Protein AF-A0AAJ3U3L1-F1 (afdb_monomer_lite)

pLDDT: mean 92.71, std 11.91, range [45.62, 98.81]

Secondary structure (DSSP, 8-state):
--HHHHH---TT-TT--EEEE--S-HHHHHHHHHHHHHTT-EEEE--SGGGGGGGSTTSTTGGGTTT---HHHHHHHHHT--PPP-----

Structure (mmCIF, N/CA/C/O backbone):
data_AF-A0AAJ3U3L1-F1
#
_entry.id   AF-A0AAJ3U3L1-F1
#
loop_
_atom_site.group_PDB
_atom_site.id
_atom_site.type_symbol
_atom_site.label_atom_id
_atom_site.label_alt_id
_atom_site.label_comp_id
_atom_site.label_asym_id
_atom_site.label_entity_id
_atom_site.label_seq_id
_atom_site.pdbx_PDB_ins_code
_atom_site.Cartn_x
_atom_site.Cartn_y
_atom_site.Cartn_z
_atom_site.occupancy
_atom_site.B_iso_or_equiv
_atom_site.auth_seq_id
_atom_site.auth_comp_id
_atom_site.auth_asym_id
_atom_site.auth_atom_id
_atom_site.pdbx_PDB_model_num
ATOM 1 N N . MET A 1 1 ? 11.077 4.181 15.410 1.00 72.31 1 MET A N 1
ATOM 2 C CA . MET A 1 1 ? 9.826 3.391 15.382 1.00 72.31 1 MET A CA 1
ATOM 3 C C . MET A 1 1 ? 9.594 2.879 13.967 1.00 72.31 1 MET A C 1
ATOM 5 O O . MET A 1 1 ? 9.706 3.695 13.056 1.00 72.31 1 MET A O 1
ATOM 9 N N . PRO A 1 2 ? 9.314 1.579 13.763 1.00 86.00 2 PRO A N 1
ATOM 10 C CA . PRO A 1 2 ? 9.019 1.024 12.439 1.00 86.00 2 PRO A CA 1
ATOM 11 C C . PRO A 1 2 ? 7.816 1.709 11.774 1.00 86.00 2 PRO A C 1
ATOM 13 O O . PRO A 1 2 ? 6.872 2.100 12.464 1.00 86.00 2 PRO A O 1
ATOM 16 N N . ALA A 1 3 ? 7.832 1.832 10.442 1.00 85.88 3 ALA A N 1
ATOM 17 C CA . ALA A 1 3 ? 6.774 2.498 9.674 1.00 85.88 3 ALA A CA 1
ATOM 18 C C . ALA A 1 3 ? 5.392 1.863 9.901 1.00 85.88 3 ALA A C 1
ATOM 20 O O . ALA A 1 3 ? 4.422 2.591 10.078 1.00 85.88 3 ALA A O 1
ATOM 21 N N . LEU A 1 4 ? 5.332 0.531 10.018 1.00 87.81 4 LEU A N 1
ATOM 22 C CA . LEU A 1 4 ? 4.100 -0.207 10.313 1.00 87.81 4 LEU A CA 1
ATOM 23 C C . LEU A 1 4 ? 3.386 0.320 11.570 1.00 87.81 4 LEU A C 1
ATOM 25 O O . LEU A 1 4 ? 2.187 0.554 11.546 1.00 87.81 4 LEU A O 1
ATOM 29 N N . VAL A 1 5 ? 4.129 0.570 12.653 1.00 92.75 5 VAL A N 1
ATOM 30 C CA . VAL A 1 5 ? 3.554 1.066 13.916 1.00 92.75 5 VAL A CA 1
ATOM 31 C C . VAL A 1 5 ? 3.271 2.568 13.844 1.00 92.75 5 VAL A C 1
ATOM 33 O O . VAL A 1 5 ? 2.264 3.045 14.352 1.00 92.75 5 VAL A O 1
ATOM 36 N N . ARG A 1 6 ? 4.161 3.336 13.208 1.00 95.00 6 ARG A N 1
ATOM 37 C CA . ARG A 1 6 ? 4.077 4.804 13.149 1.00 95.00 6 ARG A CA 1
ATOM 38 C C . ARG A 1 6 ? 2.936 5.310 12.253 1.00 95.00 6 ARG A C 1
ATOM 40 O O . ARG A 1 6 ? 2.348 6.355 12.540 1.00 95.00 6 ARG A O 1
ATOM 47 N N . LEU A 1 7 ? 2.666 4.610 11.153 1.00 96.31 7 LEU A N 1
ATOM 48 C CA . LEU A 1 7 ? 1.720 5.031 10.114 1.00 96.31 7 LEU A CA 1
ATOM 49 C C . LEU A 1 7 ? 0.313 4.450 10.290 1.00 96.31 7 LEU A C 1
ATOM 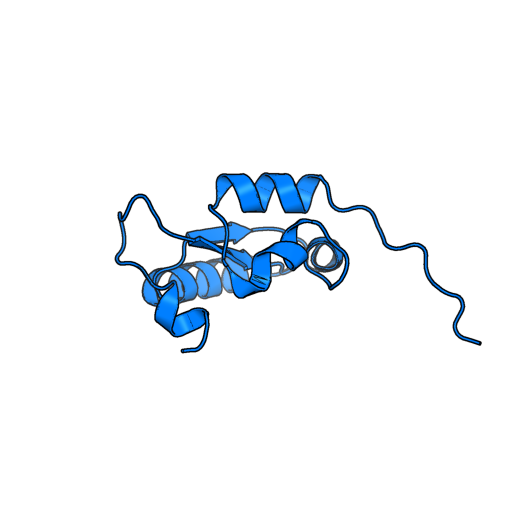51 O O . LEU A 1 7 ? -0.601 4.911 9.612 1.00 96.31 7 LEU A O 1
ATOM 55 N N . ALA A 1 8 ? 0.126 3.485 11.194 1.00 96.50 8 ALA A N 1
ATOM 56 C CA . ALA A 1 8 ? -1.183 2.906 11.471 1.00 96.50 8 ALA A CA 1
ATOM 57 C C . ALA A 1 8 ? -2.179 3.983 11.928 1.00 96.50 8 ALA A C 1
ATOM 59 O O . ALA A 1 8 ? -1.863 4.845 12.760 1.00 96.50 8 ALA A O 1
ATOM 60 N N . ARG A 1 9 ? -3.393 3.941 11.377 1.00 97.81 9 ARG A N 1
ATOM 61 C CA . ARG A 1 9 ? -4.480 4.863 11.716 1.00 97.81 9 ARG A CA 1
ATOM 62 C C . ARG A 1 9 ? -5.810 4.120 11.843 1.00 97.81 9 ARG A C 1
ATOM 64 O O . ARG A 1 9 ? -6.038 3.173 11.094 1.00 97.81 9 ARG A O 1
ATOM 71 N N . PRO A 1 10 ? -6.709 4.546 12.749 1.00 96.62 10 PRO A N 1
ATOM 72 C CA . PRO A 1 10 ? -8.045 3.973 12.838 1.00 96.62 10 PRO A CA 1
ATOM 73 C C . PRO A 1 10 ? -8.806 4.067 11.513 1.00 96.62 10 PRO A C 1
ATOM 75 O O . PRO A 1 10 ? -8.588 4.976 10.706 1.00 96.62 10 PRO A O 1
ATOM 78 N N . ARG A 1 11 ? -9.761 3.155 11.320 1.00 94.12 11 ARG A N 1
ATOM 79 C CA . ARG A 1 11 ? -10.694 3.212 10.193 1.00 94.12 11 ARG A CA 1
ATOM 80 C C . ARG A 1 11 ? -11.386 4.582 10.142 1.00 94.12 11 ARG A C 1
ATOM 82 O O . ARG A 1 11 ? -11.877 5.071 11.155 1.00 94.12 11 ARG A O 1
ATOM 89 N N . GLY A 1 12 ? -11.453 5.170 8.948 1.00 88.56 12 GLY A N 1
ATOM 90 C CA . GLY A 1 12 ? -12.115 6.457 8.706 1.00 88.56 12 GLY A CA 1
ATOM 91 C C . GLY A 1 12 ? -11.244 7.690 8.962 1.00 88.56 12 GLY A C 1
ATOM 92 O O . GLY A 1 12 ? -11.682 8.799 8.667 1.00 88.56 12 GLY A O 1
ATOM 93 N N . ALA A 1 13 ? -10.014 7.526 9.460 1.00 96.44 13 ALA A N 1
ATOM 94 C CA . ALA A 1 13 ? -9.066 8.631 9.537 1.00 96.44 13 ALA A CA 1
ATOM 95 C C . ALA A 1 13 ? -8.701 9.130 8.125 1.00 96.44 13 ALA A C 1
ATOM 97 O O . ALA A 1 13 ? -8.374 8.342 7.238 1.00 96.44 13 ALA A O 1
ATOM 98 N N . ALA A 1 14 ? -8.751 10.447 7.914 1.00 95.00 14 ALA A N 1
ATOM 99 C CA . ALA A 1 14 ? -8.491 11.051 6.605 1.00 95.00 14 ALA A CA 1
ATOM 100 C C . ALA A 1 14 ? -7.016 10.945 6.166 1.00 95.00 14 ALA A C 1
ATOM 102 O O . ALA A 1 14 ? -6.713 11.080 4.983 1.00 95.00 14 ALA A O 1
ATOM 103 N N . ASP A 1 15 ? -6.100 10.703 7.108 1.00 95.62 15 ASP A N 1
ATOM 104 C CA . ASP A 1 15 ? -4.656 10.598 6.892 1.00 95.62 15 ASP A CA 1
ATOM 105 C C . ASP A 1 15 ? -4.154 9.144 6.801 1.00 95.62 15 ASP A C 1
ATOM 107 O O . ASP A 1 15 ? -2.958 8.893 6.970 1.00 95.62 15 ASP A O 1
ATOM 111 N N . ARG A 1 16 ? -5.038 8.171 6.523 1.00 97.75 16 ARG A N 1
ATOM 112 C CA . ARG A 1 16 ? -4.627 6.777 6.300 1.00 97.75 16 ARG A CA 1
ATOM 113 C C . ARG A 1 16 ? -3.646 6.658 5.136 1.00 97.75 16 ARG A C 1
ATOM 115 O O . ARG A 1 16 ? -3.799 7.254 4.067 1.00 97.75 16 ARG A O 1
ATOM 122 N N . THR A 1 17 ? -2.637 5.822 5.353 1.00 98.00 17 THR A N 1
ATOM 123 C CA . THR A 1 17 ? -1.722 5.382 4.298 1.00 98.00 17 THR A CA 1
ATOM 124 C C . THR A 1 17 ? -2.204 4.062 3.714 1.00 98.00 17 THR A C 1
ATOM 126 O O . THR A 1 17 ? -2.920 3.308 4.372 1.00 98.00 17 THR A O 1
ATOM 129 N N . ALA A 1 18 ? -1.837 3.796 2.464 1.00 98.06 18 ALA A N 1
ATOM 130 C CA . ALA A 1 18 ? -2.246 2.601 1.747 1.00 98.06 18 ALA A CA 1
ATOM 131 C C . ALA A 1 18 ? -1.069 1.668 1.463 1.00 98.06 18 ALA A C 1
ATOM 133 O O . ALA A 1 18 ? 0.054 2.117 1.212 1.00 98.06 18 ALA A O 1
ATOM 134 N N . LEU A 1 19 ? -1.367 0.373 1.443 1.00 98.06 19 LEU A N 1
ATOM 135 C CA . LEU A 1 19 ? -0.472 -0.698 1.019 1.00 98.06 19 LEU A CA 1
ATOM 136 C C . LEU A 1 19 ? -1.015 -1.348 -0.260 1.00 98.06 19 LEU A C 1
ATOM 138 O O . LEU A 1 19 ? -2.215 -1.303 -0.537 1.00 98.06 19 LEU A O 1
ATOM 142 N N . VAL A 1 20 ? -0.118 -1.915 -1.067 1.00 98.38 20 VAL A N 1
ATOM 143 C CA . VAL A 1 20 ? -0.488 -2.628 -2.297 1.00 98.38 20 VAL A CA 1
ATOM 144 C C . VAL A 1 20 ? -0.624 -4.122 -2.021 1.00 98.38 20 VAL A C 1
ATOM 146 O O . VAL A 1 20 ? 0.122 -4.664 -1.207 1.00 98.38 20 VAL A O 1
ATOM 149 N N . VAL A 1 21 ? -1.517 -4.789 -2.741 1.00 98.56 21 VAL A N 1
ATOM 150 C CA . VAL A 1 21 ? -1.566 -6.249 -2.859 1.00 98.56 21 VAL A CA 1
ATOM 151 C C . VAL A 1 21 ? -1.652 -6.626 -4.337 1.00 98.56 21 VAL A C 1
ATOM 153 O O . VAL A 1 21 ? -2.333 -5.950 -5.098 1.00 98.56 21 VAL A O 1
ATOM 156 N N . SER A 1 22 ? -0.979 -7.701 -4.741 1.00 98.44 22 SER A N 1
ATOM 157 C CA . SER A 1 22 ? -1.108 -8.290 -6.079 1.00 98.44 22 SER A CA 1
ATOM 158 C C . SER A 1 22 ? -1.216 -9.801 -5.933 1.00 98.44 22 SER A C 1
ATOM 160 O O . SER A 1 22 ? -0.383 -10.414 -5.263 1.00 98.44 22 SER A O 1
ATOM 162 N N . SER A 1 23 ? -2.221 -10.411 -6.551 1.00 98.50 23 SER A N 1
ATOM 163 C CA . SER A 1 23 ? -2.436 -11.858 -6.507 1.00 98.50 23 SER A CA 1
ATOM 164 C C . SER A 1 23 ? -3.198 -12.320 -7.747 1.00 98.50 23 SER A C 1
ATOM 166 O O . SER A 1 23 ? -3.906 -11.542 -8.376 1.00 98.50 23 SER A O 1
ATOM 168 N N . ASP A 1 24 ? -3.086 -13.600 -8.088 1.00 98.75 24 ASP A N 1
ATOM 169 C CA . ASP A 1 24 ? -3.955 -14.233 -9.094 1.00 98.75 24 ASP A CA 1
ATOM 170 C C . ASP A 1 24 ? -5.219 -14.850 -8.456 1.00 98.75 24 AS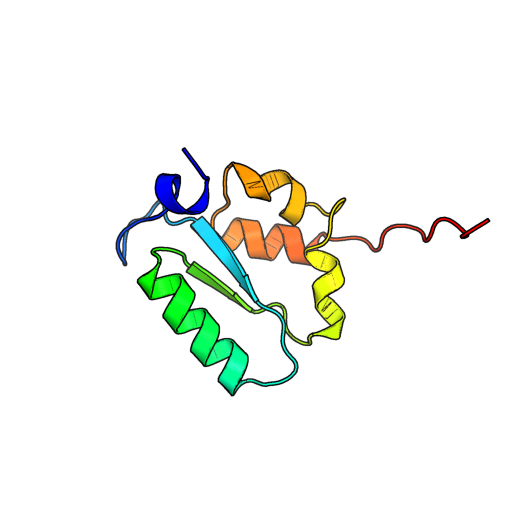P A C 1
ATOM 172 O O . ASP A 1 24 ? -6.073 -15.407 -9.142 1.00 98.75 24 ASP A O 1
ATOM 176 N N . HIS A 1 25 ? -5.351 -14.734 -7.131 1.00 98.69 25 HIS A N 1
ATOM 177 C CA . HIS A 1 25 ? -6.427 -15.305 -6.325 1.00 98.69 25 HIS A CA 1
ATOM 178 C C . HIS A 1 25 ? -7.222 -14.196 -5.625 1.00 98.69 25 HIS A C 1
ATOM 180 O O . HIS A 1 25 ? -6.688 -13.490 -4.765 1.00 98.69 25 HIS A O 1
ATOM 186 N N . ALA A 1 26 ? -8.495 -14.035 -5.996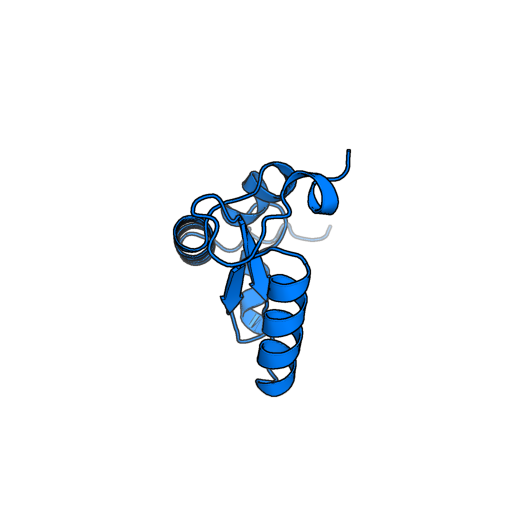 1.00 98.44 26 ALA A N 1
ATOM 187 C CA . ALA A 1 26 ? -9.353 -12.959 -5.492 1.00 98.44 26 ALA A CA 1
ATOM 188 C C . ALA A 1 26 ? -9.670 -13.086 -3.990 1.00 98.44 26 ALA A C 1
ATOM 190 O O . ALA A 1 26 ? -9.739 -12.081 -3.286 1.00 98.44 26 ALA A O 1
ATOM 191 N N . ASP A 1 27 ? -9.805 -14.312 -3.482 1.00 98.62 27 ASP A N 1
ATOM 192 C CA . ASP A 1 27 ? -9.980 -14.599 -2.055 1.00 98.62 27 ASP A CA 1
ATOM 193 C C . ASP A 1 27 ? -8.752 -14.176 -1.231 1.00 98.62 27 ASP A C 1
ATOM 195 O O . ASP A 1 27 ? -8.894 -13.611 -0.146 1.00 98.62 27 ASP A O 1
ATOM 199 N N . ALA A 1 28 ? -7.544 -14.355 -1.773 1.00 98.62 28 ALA A N 1
ATOM 200 C CA . ALA A 1 28 ? -6.318 -13.862 -1.151 1.00 98.62 28 ALA A CA 1
ATOM 201 C C . ALA A 1 28 ? -6.262 -12.323 -1.118 1.00 98.62 28 ALA A C 1
ATOM 203 O O . ALA A 1 28 ? -5.872 -11.752 -0.097 1.00 98.62 28 ALA A O 1
ATOM 204 N N . VAL A 1 29 ? -6.685 -11.642 -2.192 1.00 98.75 29 VAL A N 1
ATOM 205 C CA . VAL A 1 29 ? -6.800 -10.169 -2.211 1.00 98.75 29 VAL A CA 1
ATOM 206 C C . VAL A 1 29 ? -7.786 -9.692 -1.147 1.00 98.75 29 VAL A C 1
ATOM 208 O O . VAL A 1 29 ? -7.474 -8.771 -0.390 1.00 98.75 29 VAL A O 1
ATOM 211 N N . GLU A 1 30 ? -8.955 -10.328 -1.048 1.00 98.75 30 GLU A N 1
ATOM 212 C CA . GLU A 1 30 ? -9.973 -9.983 -0.053 1.00 98.75 30 GLU A CA 1
ATOM 213 C C . GLU A 1 30 ? -9.451 -10.180 1.377 1.00 98.75 30 GLU A C 1
ATOM 215 O O . GLU A 1 30 ? -9.610 -9.298 2.225 1.00 98.75 30 GLU A O 1
ATOM 220 N N . PHE A 1 31 ? -8.790 -11.310 1.641 1.00 98.81 31 PHE A N 1
ATOM 221 C CA . PHE A 1 31 ? -8.194 -11.603 2.941 1.00 98.81 31 PHE A CA 1
ATOM 222 C C . PHE A 1 31 ? -7.152 -10.549 3.341 1.00 98.81 31 PHE A C 1
ATOM 224 O O . PHE A 1 31 ? -7.235 -9.977 4.428 1.00 98.81 31 PHE A O 1
ATOM 231 N N . VAL A 1 32 ? -6.204 -10.238 2.451 1.00 98.56 32 VAL A N 1
ATOM 232 C CA . VAL A 1 32 ? -5.158 -9.238 2.717 1.00 98.56 32 VAL A CA 1
ATOM 233 C C . VAL A 1 32 ? -5.749 -7.837 2.870 1.00 98.56 32 VAL A C 1
ATOM 235 O O . VAL A 1 32 ? -5.311 -7.086 3.738 1.00 98.56 32 VAL A O 1
ATOM 238 N N . THR A 1 33 ? -6.784 -7.497 2.101 1.00 98.50 33 THR A N 1
ATOM 239 C CA . THR A 1 33 ? -7.486 -6.212 2.235 1.00 98.50 33 THR A CA 1
ATOM 240 C C . THR A 1 33 ? -8.093 -6.047 3.629 1.00 98.50 33 THR A C 1
ATOM 242 O O . THR A 1 33 ? -7.963 -4.982 4.234 1.00 98.50 33 THR A O 1
ATOM 245 N N . LYS A 1 34 ? -8.723 -7.100 4.169 1.00 98.50 34 LYS A N 1
ATOM 246 C CA . LYS A 1 34 ? -9.255 -7.091 5.543 1.00 98.50 34 LYS A CA 1
ATOM 247 C C . LYS A 1 34 ? -8.133 -6.946 6.569 1.00 98.50 34 LYS A C 1
ATOM 249 O O . LYS A 1 34 ? -8.234 -6.107 7.458 1.00 98.50 34 LYS A O 1
ATOM 254 N N . LEU A 1 35 ? -7.044 -7.696 6.399 1.00 98.31 35 LEU A N 1
ATOM 255 C CA . LEU A 1 35 ? -5.883 -7.626 7.286 1.00 98.31 35 LEU A CA 1
ATOM 256 C C . LEU A 1 35 ? -5.255 -6.224 7.316 1.00 98.31 35 LEU A C 1
ATOM 258 O O . LEU A 1 35 ? -4.972 -5.696 8.387 1.00 98.31 35 LEU A O 1
ATOM 262 N N . TYR A 1 36 ? -5.032 -5.598 6.160 1.00 98.06 36 TYR A N 1
ATOM 263 C CA . TYR A 1 36 ? -4.483 -4.239 6.096 1.00 98.06 36 TYR A CA 1
ATOM 264 C C . TYR A 1 36 ? -5.380 -3.235 6.792 1.00 98.06 36 TYR A C 1
ATOM 266 O O . TYR A 1 36 ? -4.892 -2.365 7.516 1.00 98.06 36 TYR A O 1
ATOM 274 N N . ASP A 1 37 ? -6.684 -3.392 6.625 1.00 98.00 37 ASP A N 1
ATOM 275 C CA . ASP A 1 37 ? -7.626 -2.515 7.270 1.00 98.00 37 ASP A CA 1
ATOM 276 C C . ASP A 1 37 ? -7.624 -2.661 8.804 1.00 98.00 37 ASP A C 1
ATOM 278 O O . ASP A 1 37 ? -7.586 -1.639 9.492 1.00 98.00 37 ASP A O 1
ATOM 282 N N . GLU A 1 38 ? -7.541 -3.886 9.334 1.00 97.25 38 GLU A N 1
ATOM 283 C CA . GLU A 1 38 ? -7.345 -4.150 10.770 1.00 97.25 38 GLU A CA 1
ATOM 284 C C . GLU A 1 38 ? -6.033 -3.554 11.304 1.00 97.25 38 GLU A C 1
ATOM 286 O O . GLU A 1 38 ? -5.989 -3.030 12.417 1.00 97.25 38 GLU A O 1
ATOM 291 N N . LEU A 1 39 ? -4.973 -3.568 10.491 1.00 96.44 39 LEU A N 1
ATOM 292 C CA . LEU A 1 39 ? -3.680 -2.959 10.817 1.00 96.44 39 LEU A CA 1
ATOM 293 C C . LEU A 1 39 ? -3.669 -1.427 10.676 1.00 96.44 39 LEU A C 1
ATOM 295 O O . LEU A 1 39 ? -2.680 -0.785 11.031 1.00 96.44 39 LEU A O 1
ATOM 299 N N . GLY A 1 40 ? -4.751 -0.825 10.179 1.00 97.81 40 GLY A N 1
ATOM 300 C CA . GLY A 1 40 ? -4.891 0.623 10.068 1.00 97.81 40 GLY A CA 1
ATOM 301 C C . GLY A 1 40 ? -4.442 1.224 8.733 1.00 97.81 40 GLY A C 1
ATOM 302 O O . GLY A 1 40 ? -4.186 2.426 8.664 1.00 97.81 40 GLY A O 1
ATOM 303 N N . PHE A 1 41 ? -4.412 0.424 7.667 1.00 98.31 41 PHE A N 1
ATOM 304 C CA . PHE A 1 41 ? -4.022 0.829 6.315 1.00 98.31 41 PHE A CA 1
ATOM 305 C C . PHE A 1 41 ? -5.162 0.648 5.313 1.00 98.31 41 PHE A C 1
ATOM 307 O O . PHE A 1 41 ? -5.967 -0.274 5.415 1.00 98.31 41 PHE A O 1
ATOM 314 N N . ASP A 1 42 ? -5.214 1.512 4.306 1.00 98.19 42 ASP A N 1
ATOM 315 C CA . ASP A 1 42 ? -6.039 1.262 3.127 1.00 98.19 42 ASP A CA 1
ATOM 316 C C . ASP A 1 42 ? -5.331 0.289 2.170 1.00 98.19 42 ASP A C 1
ATOM 318 O O . ASP A 1 42 ? -4.126 0.053 2.268 1.00 98.19 42 ASP A O 1
ATOM 322 N N . THR A 1 43 ? -6.070 -0.263 1.206 1.00 98.25 43 THR A N 1
ATOM 323 C CA . THR A 1 43 ? -5.522 -1.210 0.221 1.00 98.25 43 THR A CA 1
ATOM 324 C C . THR A 1 43 ? -5.711 -0.709 -1.210 1.00 98.25 43 THR A C 1
ATOM 326 O O . THR A 1 43 ? -6.767 -0.172 -1.572 1.00 98.25 43 THR A O 1
ATOM 329 N N . VAL A 1 44 ? -4.686 -0.899 -2.041 1.00 98.62 44 VAL A N 1
ATOM 330 C CA . VAL A 1 44 ? -4.788 -0.856 -3.505 1.00 98.62 44 VAL A CA 1
ATOM 331 C C . VAL A 1 44 ? -4.513 -2.254 -4.039 1.00 98.62 44 VAL A C 1
ATOM 333 O O . VAL A 1 44 ? -3.453 -2.816 -3.783 1.00 98.62 44 VAL A O 1
ATOM 336 N N . ASP A 1 45 ? -5.479 -2.795 -4.769 1.00 98.50 45 ASP A N 1
ATOM 337 C CA . ASP A 1 45 ? -5.319 -4.035 -5.519 1.00 98.50 45 ASP A CA 1
ATOM 338 C C . ASP A 1 45 ? -4.630 -3.726 -6.859 1.00 98.50 45 ASP A C 1
ATOM 340 O O . ASP A 1 45 ? -5.155 -2.963 -7.670 1.00 98.50 45 ASP A O 1
ATOM 344 N N . ASP A 1 46 ? -3.436 -4.280 -7.048 1.00 98.06 46 ASP A N 1
ATOM 345 C CA . ASP A 1 46 ? -2.614 -4.229 -8.263 1.00 98.06 46 ASP A CA 1
ATOM 346 C C . ASP A 1 46 ? -2.468 -5.639 -8.850 1.00 98.06 46 ASP A C 1
ATOM 348 O O . ASP A 1 46 ? -1.389 -6.054 -9.272 1.00 98.06 46 ASP A O 1
ATOM 352 N N . SER A 1 47 ? -3.536 -6.433 -8.792 1.00 97.88 47 SER A N 1
ATOM 353 C CA . SER A 1 47 ? -3.606 -7.740 -9.442 1.00 97.88 47 SER A CA 1
ATOM 354 C C . SER A 1 47 ? -3.652 -7.599 -10.973 1.00 97.88 47 SER A C 1
ATOM 356 O O . SER A 1 47 ? -4.189 -6.614 -11.492 1.00 97.88 47 SER A O 1
ATOM 358 N N . PRO A 1 48 ? -3.104 -8.564 -11.740 1.00 98.12 48 PRO A N 1
ATOM 359 C CA . PRO A 1 48 ? -2.640 -9.903 -11.334 1.00 98.12 48 PRO A CA 1
ATOM 360 C C . PRO A 1 48 ? -1.276 -9.913 -10.626 1.00 98.12 48 PRO A C 1
ATOM 362 O O . PRO A 1 48 ? -0.560 -8.914 -10.625 1.00 98.12 48 PRO A O 1
ATOM 365 N N . LEU A 1 49 ? -0.842 -11.066 -10.103 1.00 97.88 49 LEU A N 1
ATOM 366 C CA . LEU A 1 49 ? 0.487 -11.221 -9.484 1.00 97.88 49 LEU A CA 1
ATOM 367 C C . LEU A 1 49 ? 1.622 -10.797 -10.435 1.00 97.88 49 LEU A C 1
ATOM 369 O O . LEU A 1 49 ? 2.632 -10.231 -10.008 1.00 97.88 49 LEU A O 1
ATOM 373 N N . ALA A 1 50 ? 1.430 -10.993 -11.741 1.00 97.00 50 ALA A N 1
ATOM 374 C CA . ALA A 1 50 ? 2.352 -10.553 -12.786 1.00 97.00 50 ALA A CA 1
ATOM 375 C C . ALA A 1 50 ? 2.555 -9.022 -12.857 1.00 97.00 50 ALA A C 1
ATOM 377 O O . ALA A 1 50 ? 3.500 -8.575 -13.512 1.00 97.00 50 ALA A O 1
ATOM 378 N N . ALA A 1 51 ? 1.708 -8.211 -12.215 1.00 96.38 51 ALA A N 1
ATOM 379 C CA . ALA A 1 51 ? 1.865 -6.760 -12.110 1.00 96.38 51 ALA A CA 1
ATOM 380 C C . ALA A 1 51 ? 2.712 -6.317 -10.900 1.00 96.38 51 ALA A C 1
ATOM 382 O O . ALA A 1 51 ? 3.210 -5.193 -10.915 1.00 96.38 51 ALA A O 1
ATOM 383 N N . SER A 1 52 ? 3.016 -7.212 -9.946 1.00 96.56 52 SER A N 1
ATOM 384 C CA . SER A 1 52 ? 3.780 -6.916 -8.712 1.00 96.56 52 SER A CA 1
ATOM 385 C C . SER A 1 52 ? 5.155 -6.261 -8.918 1.00 96.56 52 SER A C 1
ATOM 387 O O . SER A 1 52 ? 5.700 -5.634 -8.009 1.00 96.56 52 SER A O 1
ATOM 389 N N . TRP A 1 53 ? 5.729 -6.326 -10.124 1.00 95.50 53 TRP A N 1
ATOM 390 C CA . TRP A 1 53 ? 6.939 -5.569 -10.461 1.00 95.50 53 TRP A CA 1
ATOM 391 C C . TRP A 1 53 ? 6.749 -4.046 -10.310 1.00 95.50 53 TRP A C 1
ATOM 393 O O . TRP A 1 53 ? 7.722 -3.321 -10.125 1.00 95.50 53 TRP A O 1
ATOM 403 N N . ARG A 1 54 ? 5.513 -3.528 -10.349 1.00 96.31 54 ARG A N 1
ATOM 404 C CA . ARG A 1 54 ? 5.216 -2.103 -10.119 1.00 96.31 54 ARG A CA 1
ATOM 405 C C . ARG A 1 54 ? 5.504 -1.666 -8.679 1.00 96.31 54 ARG A C 1
ATOM 407 O O . ARG A 1 54 ? 5.726 -0.478 -8.438 1.00 96.31 54 ARG A O 1
ATOM 414 N N . SER A 1 55 ? 5.573 -2.605 -7.735 1.00 96.25 55 SER A N 1
ATOM 415 C CA . SER A 1 55 ? 5.880 -2.355 -6.323 1.00 96.25 55 SER A CA 1
ATOM 416 C C . SER A 1 55 ? 7.301 -2.742 -5.901 1.00 96.25 55 SER A C 1
ATOM 418 O O . SER A 1 55 ? 7.584 -2.805 -4.708 1.00 96.25 55 SER A O 1
ATOM 420 N N . THR A 1 56 ? 8.209 -3.019 -6.839 1.00 94.31 56 THR A N 1
ATOM 421 C CA . THR A 1 56 ? 9.598 -3.390 -6.513 1.00 94.31 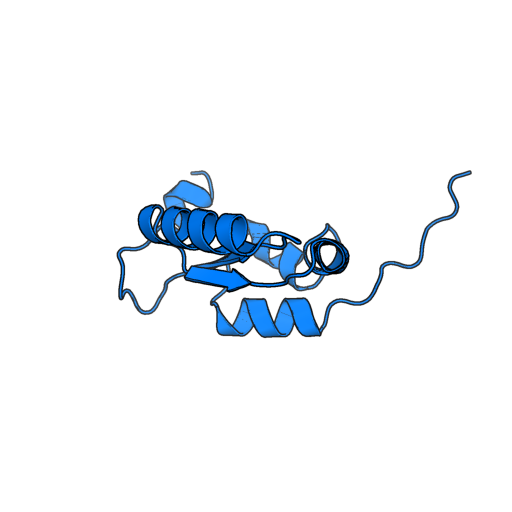56 THR A CA 1
ATOM 422 C C . THR A 1 56 ? 10.504 -2.170 -6.311 1.00 94.31 56 THR A C 1
ATOM 424 O O . THR A 1 56 ? 10.173 -1.075 -6.772 1.00 94.31 56 THR A O 1
ATOM 427 N N . PRO A 1 57 ? 11.693 -2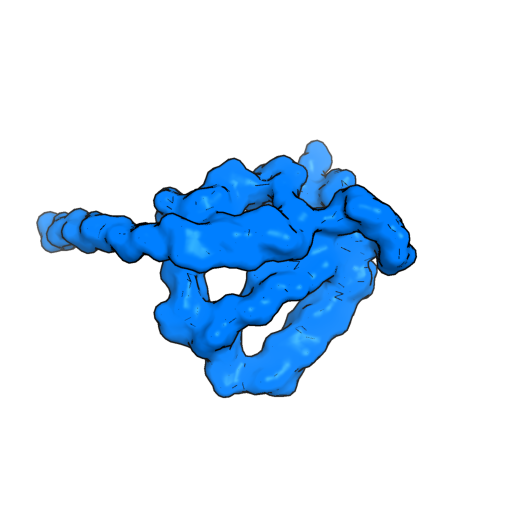.335 -5.698 1.00 94.25 57 PRO A N 1
ATOM 428 C CA . PRO A 1 57 ? 12.704 -1.285 -5.649 1.00 94.25 57 PRO A CA 1
ATOM 429 C C . PRO A 1 57 ? 12.953 -0.606 -7.000 1.00 94.25 57 PRO A C 1
ATOM 431 O O . PRO A 1 57 ? 13.084 -1.264 -8.031 1.00 94.25 57 PRO A O 1
ATOM 434 N N . GLY A 1 58 ? 13.033 0.725 -6.982 1.00 92.75 58 GLY A N 1
ATOM 435 C CA . GLY A 1 58 ? 13.238 1.543 -8.180 1.00 92.75 58 GLY A CA 1
ATOM 436 C C . GLY A 1 58 ? 11.957 2.036 -8.861 1.00 92.75 58 GLY A C 1
ATOM 437 O O . GLY A 1 58 ? 12.057 2.755 -9.851 1.00 92.75 58 GLY A O 1
ATOM 438 N N . THR A 1 59 ? 10.768 1.710 -8.342 1.00 95.56 59 THR A N 1
ATOM 439 C CA . THR A 1 59 ? 9.500 2.264 -8.846 1.00 95.56 59 THR A CA 1
ATOM 440 C C . THR A 1 59 ? 9.039 3.495 -8.051 1.00 95.56 59 THR A C 1
ATOM 442 O O . THR A 1 59 ? 9.453 3.682 -6.900 1.00 95.56 59 THR A O 1
ATOM 445 N N . PRO A 1 60 ? 8.154 4.344 -8.620 1.00 96.81 60 PRO A N 1
ATOM 446 C CA . PRO A 1 60 ? 7.632 5.522 -7.921 1.00 96.81 60 PRO A CA 1
ATOM 447 C C . PRO A 1 60 ? 6.940 5.181 -6.597 1.00 96.81 60 PRO A C 1
ATOM 449 O O . PRO A 1 60 ? 7.046 5.924 -5.624 1.00 96.81 60 PRO A O 1
ATOM 452 N N . MET A 1 61 ? 6.257 4.035 -6.546 1.00 96.31 61 MET A N 1
ATOM 453 C CA . MET A 1 61 ? 5.598 3.554 -5.338 1.00 96.31 61 MET A CA 1
ATOM 454 C C . MET A 1 61 ? 6.619 3.251 -4.236 1.00 96.31 61 MET A C 1
ATOM 456 O O . MET A 1 61 ? 6.443 3.711 -3.105 1.00 96.31 61 MET A O 1
ATOM 460 N N . TRP A 1 62 ? 7.700 2.539 -4.576 1.00 95.19 62 TRP A N 1
ATOM 461 C CA . TRP A 1 62 ? 8.716 2.102 -3.617 1.00 95.19 62 TRP A CA 1
ATOM 462 C C . TRP A 1 62 ? 9.426 3.267 -2.927 1.00 95.19 62 TRP A C 1
ATOM 464 O O . TRP A 1 62 ? 9.781 3.169 -1.750 1.00 95.19 62 TRP A O 1
ATOM 474 N N . ALA A 1 63 ? 9.587 4.394 -3.627 1.00 94.81 63 ALA A N 1
ATOM 475 C CA . ALA A 1 63 ? 10.190 5.602 -3.068 1.00 94.81 63 ALA A CA 1
ATOM 476 C C . ALA A 1 63 ? 9.477 6.089 -1.792 1.00 94.81 63 ALA A C 1
ATOM 478 O O . ALA A 1 63 ? 10.102 6.724 -0.952 1.00 94.81 63 ALA A O 1
ATOM 479 N N . MET A 1 64 ? 8.191 5.763 -1.623 1.00 94.75 64 MET A N 1
ATOM 480 C CA . MET A 1 64 ? 7.366 6.166 -0.480 1.00 94.75 64 MET A CA 1
ATOM 481 C C . MET A 1 64 ? 7.157 5.041 0.549 1.00 94.75 64 MET A C 1
ATOM 483 O O . MET A 1 64 ? 6.292 5.152 1.413 1.00 94.75 64 MET A O 1
ATOM 487 N N . SER A 1 65 ? 7.927 3.952 0.479 1.00 90.94 65 SER A N 1
ATOM 488 C CA . SER A 1 65 ? 7.778 2.784 1.367 1.00 90.94 65 SER A CA 1
ATOM 489 C C . SER A 1 65 ? 8.051 3.078 2.852 1.00 90.94 65 SER A C 1
ATOM 491 O O . SER A 1 65 ? 7.530 2.378 3.717 1.00 90.94 65 SER A O 1
ATOM 493 N N . VAL A 1 66 ? 8.832 4.120 3.163 1.00 92.00 66 VAL A N 1
ATOM 494 C CA . VAL A 1 66 ? 9.173 4.510 4.546 1.00 92.00 66 VAL A CA 1
ATOM 495 C C . VAL A 1 66 ? 8.167 5.500 5.134 1.00 92.00 66 VAL A C 1
ATOM 497 O O . VAL A 1 66 ? 7.783 5.371 6.300 1.00 92.00 66 VAL A O 1
ATOM 500 N N . ASP A 1 67 ? 7.748 6.485 4.339 1.00 94.19 67 ASP A N 1
ATOM 501 C CA . ASP A 1 67 ? 6.893 7.590 4.789 1.00 94.19 67 ASP A CA 1
ATOM 502 C C . ASP A 1 67 ? 5.402 7.340 4.569 1.00 94.19 67 ASP A C 1
ATOM 504 O O . ASP A 1 67 ? 4.567 8.007 5.179 1.00 94.19 67 ASP A O 1
ATOM 508 N N . GLY A 1 68 ? 5.068 6.342 3.752 1.00 95.50 68 GLY A N 1
ATOM 509 C CA . GLY A 1 68 ? 3.705 6.035 3.364 1.00 95.50 68 GLY A CA 1
ATOM 510 C C . GLY A 1 68 ? 3.167 6.985 2.296 1.00 95.50 68 GLY A C 1
ATOM 511 O O . GLY A 1 68 ? 3.766 7.990 1.907 1.00 95.50 68 GLY A O 1
ATOM 512 N N . GLN A 1 69 ? 2.006 6.628 1.766 1.00 97.88 69 GLN A N 1
ATOM 513 C CA . GLN A 1 69 ? 1.315 7.379 0.725 1.00 97.88 69 GLN A CA 1
ATOM 514 C C . GLN A 1 69 ? -0.183 7.094 0.810 1.00 97.88 69 GLN A C 1
ATOM 516 O O . GLN A 1 69 ? -0.576 6.002 1.216 1.00 97.88 69 GLN A O 1
ATOM 521 N N . SER A 1 70 ? 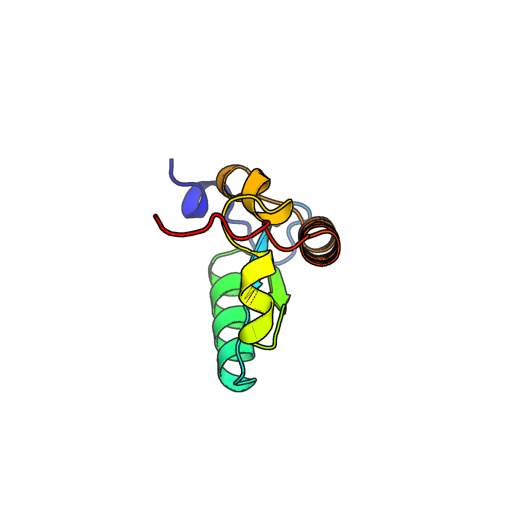-1.021 8.064 0.440 1.00 97.88 70 SER A N 1
ATOM 522 C CA . SER A 1 70 ? -2.471 7.852 0.381 1.00 97.88 70 SER A CA 1
ATOM 523 C C . SER A 1 70 ? -2.837 6.835 -0.699 1.00 97.88 70 SER A C 1
ATOM 525 O O . SER A 1 70 ? -2.072 6.618 -1.643 1.00 97.88 70 SER A O 1
ATOM 527 N N . ARG A 1 71 ? -4.040 6.263 -0.609 1.00 97.88 71 ARG A N 1
ATOM 528 C CA . ARG A 1 71 ? -4.575 5.321 -1.605 1.00 97.88 71 ARG A CA 1
ATOM 529 C C . ARG A 1 71 ? -4.514 5.867 -3.034 1.00 97.88 71 ARG A C 1
ATOM 531 O O . ARG A 1 71 ? -4.031 5.193 -3.941 1.00 97.88 71 ARG A O 1
ATOM 538 N N . ASP A 1 72 ? -4.921 7.118 -3.223 1.00 98.19 72 ASP A N 1
ATOM 539 C CA . ASP A 1 72 ? -4.898 7.768 -4.536 1.00 98.19 72 ASP A CA 1
ATOM 540 C C . ASP A 1 72 ? -3.484 7.975 -5.071 1.00 98.19 72 ASP A C 1
ATOM 542 O O . ASP A 1 72 ? -3.238 7.849 -6.272 1.00 98.19 72 ASP A O 1
ATOM 546 N N . ARG A 1 73 ? -2.540 8.314 -4.186 1.00 98.19 73 ARG A N 1
ATOM 547 C CA . ARG A 1 73 ? -1.140 8.480 -4.571 1.00 98.19 73 ARG A CA 1
ATOM 548 C C . ARG A 1 73 ? -0.502 7.135 -4.904 1.00 98.19 73 ARG A C 1
ATOM 550 O O . ARG A 1 73 ? 0.207 7.065 -5.902 1.00 98.19 73 ARG A O 1
ATOM 557 N N . LEU A 1 74 ? -0.810 6.090 -4.134 1.00 98.31 74 LEU A N 1
ATOM 558 C CA . LEU A 1 74 ? -0.374 4.723 -4.402 1.00 98.31 74 LEU A CA 1
ATOM 559 C C . LEU A 1 74 ? -0.825 4.263 -5.788 1.00 98.31 74 LEU A C 1
ATOM 561 O O . LEU A 1 74 ? 0.012 3.860 -6.589 1.00 98.31 74 LEU A O 1
ATOM 565 N N . ARG A 1 75 ? -2.117 4.413 -6.104 1.00 98.44 75 ARG A N 1
ATOM 566 C CA . ARG A 1 75 ? -2.666 4.069 -7.422 1.00 98.44 75 ARG A CA 1
ATOM 567 C C . ARG A 1 75 ? -1.910 4.772 -8.555 1.00 98.44 75 ARG A C 1
ATOM 569 O O . ARG A 1 75 ? -1.427 4.111 -9.469 1.00 98.44 75 ARG A O 1
ATOM 576 N N . ARG A 1 76 ? -1.723 6.095 -8.460 1.00 98.38 76 ARG A N 1
ATOM 577 C CA . ARG A 1 76 ? -0.966 6.861 -9.469 1.00 98.38 76 ARG A CA 1
ATOM 578 C C . ARG A 1 76 ? 0.483 6.391 -9.600 1.00 98.38 76 ARG A C 1
ATOM 580 O O . ARG A 1 76 ? 1.003 6.295 -10.706 1.00 98.38 76 ARG A O 1
ATOM 587 N N . ASN A 1 77 ? 1.144 6.102 -8.484 1.00 98.12 77 ASN A N 1
ATOM 588 C CA . ASN A 1 77 ? 2.537 5.669 -8.480 1.00 98.12 77 ASN A CA 1
ATOM 589 C C . ASN A 1 77 ? 2.725 4.272 -9.096 1.00 98.12 77 ASN A C 1
ATOM 591 O O . ASN A 1 77 ? 3.742 4.030 -9.746 1.00 98.12 77 ASN A O 1
ATOM 595 N N . LEU A 1 78 ? 1.753 3.372 -8.919 1.00 97.69 78 LEU A N 1
ATOM 596 C CA . LEU A 1 78 ? 1.724 2.060 -9.575 1.00 97.69 78 LEU A CA 1
ATOM 597 C C . LEU A 1 78 ? 1.478 2.197 -11.086 1.00 97.69 78 LEU A C 1
ATOM 599 O O . LEU A 1 78 ? 2.169 1.565 -11.887 1.00 97.69 78 LEU A O 1
ATOM 603 N N . GLU A 1 79 ? 0.552 3.071 -11.494 1.00 97.00 79 GLU A N 1
ATOM 604 C CA . GLU A 1 79 ? 0.274 3.381 -12.907 1.00 97.00 79 GLU A CA 1
ATOM 605 C C . GLU A 1 79 ? 1.515 3.942 -13.625 1.00 97.00 79 GLU A C 1
ATOM 607 O O . GLU A 1 79 ? 1.798 3.558 -14.759 1.00 97.00 79 GLU A O 1
ATOM 612 N N . GLN A 1 80 ? 2.287 4.797 -12.945 1.00 96.00 80 GLN A N 1
ATOM 613 C CA . GLN A 1 80 ? 3.506 5.438 -13.460 1.00 96.00 80 GLN A CA 1
ATOM 614 C C . GLN A 1 80 ? 4.761 4.556 -13.402 1.00 96.00 80 GLN A C 1
ATOM 616 O O . GLN A 1 80 ? 5.842 4.994 -13.810 1.00 96.00 80 GLN A O 1
ATOM 621 N N . ALA A 1 81 ? 4.672 3.335 -12.872 1.00 95.12 81 ALA A N 1
ATOM 622 C CA . ALA A 1 81 ? 5.816 2.441 -12.830 1.00 95.12 81 ALA A CA 1
ATOM 623 C C . ALA A 1 81 ? 6.256 2.067 -14.254 1.00 95.12 81 ALA A C 1
ATOM 625 O O . ALA A 1 81 ? 5.461 1.637 -15.088 1.00 95.12 81 ALA A O 1
ATOM 626 N N . HIS A 1 82 ? 7.552 2.203 -14.516 1.00 88.81 82 HIS A N 1
ATOM 627 C CA . HIS A 1 82 ? 8.182 1.767 -15.757 1.00 88.81 82 HIS A CA 1
ATOM 628 C C . HIS A 1 82 ? 9.052 0.558 -15.444 1.00 88.81 82 HIS A C 1
ATOM 630 O O . HIS A 1 82 ? 9.732 0.548 -14.414 1.00 88.81 82 HIS A O 1
ATOM 636 N N . ARG A 1 83 ? 9.035 -0.467 -16.306 1.00 78.75 83 ARG A N 1
ATOM 637 C CA . ARG A 1 83 ? 9.884 -1.642 -16.083 1.00 78.75 83 ARG A CA 1
ATOM 638 C C . ARG A 1 83 ? 11.345 -1.191 -16.014 1.00 78.75 83 ARG A C 1
ATOM 640 O O . ARG A 1 83 ? 11.811 -0.556 -16.966 1.00 78.75 83 ARG A O 1
ATOM 647 N N . PRO A 1 84 ? 12.079 -1.529 -14.940 1.00 65.88 84 PRO A N 1
ATOM 648 C CA . PRO A 1 84 ? 13.515 -1.316 -14.911 1.00 65.88 84 PRO A CA 1
ATOM 649 C C . PRO A 1 84 ? 14.129 -2.014 -16.125 1.00 65.88 84 PRO A C 1
ATOM 651 O O . PRO A 1 84 ? 13.810 -3.174 -16.398 1.00 65.88 84 PRO A O 1
ATOM 654 N N . ARG A 1 85 ? 14.988 -1.319 -16.884 1.00 63.19 85 ARG A N 1
ATOM 655 C CA . ARG A 1 85 ? 15.756 -1.980 -17.947 1.00 63.19 85 ARG A CA 1
ATOM 656 C C . ARG A 1 85 ? 16.571 -3.082 -17.279 1.00 63.19 85 ARG A C 1
ATOM 658 O O . ARG A 1 85 ? 17.364 -2.792 -16.387 1.00 63.19 85 ARG A O 1
ATOM 665 N N . SER A 1 86 ? 16.350 -4.329 -17.681 1.00 58.00 86 SER A N 1
ATOM 666 C CA . SER A 1 86 ? 17.090 -5.476 -17.167 1.00 58.00 86 SER A CA 1
ATOM 667 C C . SER A 1 86 ? 18.587 -5.202 -17.327 1.00 58.00 86 SER A C 1
ATOM 669 O O . SER A 1 86 ? 19.066 -5.047 -18.451 1.00 58.00 86 SER A O 1
ATOM 671 N N . ARG A 1 87 ? 19.335 -5.102 -16.220 1.00 55.09 87 ARG A N 1
ATOM 672 C CA . ARG A 1 87 ? 20.796 -5.218 -16.295 1.00 55.09 87 ARG A CA 1
ATOM 673 C C . ARG A 1 87 ? 21.077 -6.652 -16.746 1.00 55.09 87 ARG A C 1
ATOM 675 O O . ARG A 1 87 ? 20.542 -7.559 -16.107 1.00 55.09 87 ARG A O 1
ATOM 682 N N . PRO A 1 88 ? 21.857 -6.886 -17.816 1.00 45.62 88 PRO A N 1
ATOM 683 C CA . PRO A 1 88 ? 22.299 -8.240 -18.113 1.00 45.62 88 PRO A CA 1
ATOM 684 C C . PRO A 1 88 ? 23.044 -8.762 -16.879 1.00 45.62 88 PRO A C 1
ATOM 686 O O . PRO A 1 88 ? 23.903 -8.063 -16.334 1.00 45.62 88 PRO A O 1
ATOM 689 N N . MET A 1 89 ? 22.657 -9.943 -16.393 1.00 48.94 89 MET A N 1
ATOM 690 C CA . MET A 1 89 ? 23.495 -10.680 -15.452 1.00 48.94 89 MET A CA 1
ATOM 691 C C . MET A 1 89 ? 24.772 -11.039 -16.210 1.00 48.94 89 MET A C 1
ATOM 693 O O . MET A 1 89 ? 24.702 -11.753 -17.210 1.00 48.94 89 MET A O 1
ATOM 697 N N . ALA A 1 90 ? 25.887 -10.444 -15.788 1.00 47.66 90 ALA A N 1
ATOM 698 C CA . ALA A 1 90 ? 27.225 -10.838 -16.211 1.00 47.66 90 ALA A CA 1
ATOM 699 C C . ALA A 1 90 ? 27.643 -12.114 -15.477 1.00 47.66 90 ALA A C 1
ATOM 701 O O . ALA A 1 90 ? 27.223 -12.261 -14.303 1.00 47.66 90 ALA A O 1
#

Sequence (90 aa):
MPALVRLARPRGAADRTALVVSSDHADAVEFVTKLYDELGFDTVDDSPLAASWRSTPGTPMWAMSVDGQSRDRLRRNLEQAHRPRSRPMA

Radius of gyration: 13.88 Å; chains: 1; bounding box: 39×26×34 Å

Foldseek 3Di:
DAQLVVQADAPPDPSAFEDEDADPDVVVVVVVQVVCNVSRHHYDYQYHPVLCLLCDPPFQLVVCVRVGDHPVSNVVRSVRGDRDDDDPDD